Protein AF-A0A7J9IRK6-F1 (afdb_monomer)

Nearest PDB structures (foldseek):
  3by4-assembly1_A  TM=7.215E-01  e=1.024E-01  Saccharomyces cerevisiae
  4bop-assembly1_B  TM=7.765E-01  e=2.130E-01  Homo sapiens
  5jze-assembly2_C  TM=7.309E-01  e=2.558E-01  Erve virus
  4bou-assembly1_A-2  TM=7.274E-01  e=3.470E-01  Homo sapiens
  8eea-assembly1_E  TM=3.110E-01  e=4.788E+00  Escherichia coli

Radius of gyration: 16.66 Å; Cα contacts (8 Å, |Δi|>4): 114; chains: 1; bounding box: 40×38×35 Å

Sequence (120 aa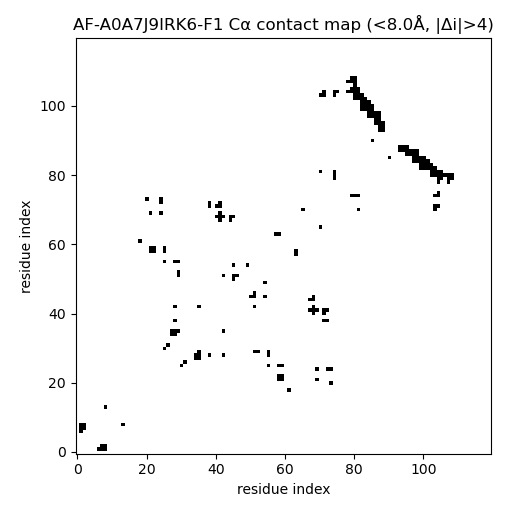):
MAFNKGIALRPQEERDGADELRMAVKEILCDSAKDRQQYEEALIAITVEESLKRYCQRIQRPDFWGGESELLVLSRLCGQPIVVYIPEHEHRKGGWGFIPIAEYGSEFRKGFGKGKPKKV

Structure (mmCIF, N/CA/C/O backbone):
data_AF-A0A7J9IRK6-F1
#
_entry.id   AF-A0A7J9IRK6-F1
#
loop_
_atom_site.group_PDB
_atom_site.id
_atom_site.type_symbol
_atom_site.label_atom_id
_atom_site.label_alt_id
_atom_site.label_comp_id
_atom_site.label_asym_id
_atom_site.label_entity_id
_atom_site.label_seq_id
_atom_site.pdbx_PDB_ins_code
_atom_site.Cartn_x
_atom_site.Cartn_y
_atom_site.Cartn_z
_atom_site.occupancy
_atom_site.B_iso_or_equiv
_atom_site.auth_seq_id
_atom_site.auth_comp_id
_atom_site.auth_asym_id
_atom_site.auth_atom_id
_atom_site.pdbx_PDB_model_num
ATOM 1 N N . MET A 1 1 ? 1.125 -11.430 -8.247 1.00 59.88 1 MET A N 1
ATOM 2 C CA . MET A 1 1 ? 1.291 -12.554 -7.284 1.00 59.88 1 MET A CA 1
ATOM 3 C C . MET A 1 1 ? 0.558 -13.833 -7.696 1.00 59.88 1 MET A C 1
ATOM 5 O O . MET A 1 1 ? 1.106 -14.904 -7.465 1.00 59.88 1 MET A O 1
ATOM 9 N N . ALA A 1 2 ? -0.621 -13.758 -8.328 1.00 73.81 2 ALA A N 1
ATOM 10 C CA . ALA A 1 2 ? -1.347 -14.932 -8.833 1.00 73.81 2 ALA A CA 1
ATOM 11 C C . ALA A 1 2 ? -0.563 -15.718 -9.906 1.00 73.81 2 ALA A C 1
ATOM 13 O O . ALA A 1 2 ? -0.416 -16.934 -9.792 1.00 73.81 2 ALA A O 1
ATOM 14 N N . PHE A 1 3 ? 0.052 -15.015 -10.863 1.00 75.38 3 PHE A N 1
ATOM 15 C CA . PHE A 1 3 ? 0.831 -15.634 -11.942 1.00 75.38 3 PHE A CA 1
ATOM 16 C C . PHE A 1 3 ? 1.996 -16.504 -11.436 1.00 75.38 3 PHE A C 1
ATOM 18 O O . PHE A 1 3 ? 2.186 -17.623 -11.901 1.00 75.38 3 PHE A O 1
ATOM 25 N N . ASN A 1 4 ? 2.716 -16.053 -10.400 1.00 73.12 4 ASN A N 1
ATOM 26 C CA . ASN A 1 4 ? 3.804 -16.826 -9.776 1.00 73.12 4 ASN A CA 1
ATOM 27 C C . ASN A 1 4 ? 3.311 -18.117 -9.098 1.00 73.12 4 ASN A C 1
ATOM 29 O O . ASN A 1 4 ? 4.112 -19.000 -8.802 1.00 73.12 4 ASN A O 1
ATOM 33 N N . LYS A 1 5 ? 2.003 -18.221 -8.838 1.00 81.31 5 LYS A N 1
ATOM 34 C CA . LYS A 1 5 ? 1.329 -19.414 -8.315 1.00 81.31 5 LYS A CA 1
ATOM 35 C C . LYS A 1 5 ? 0.609 -20.209 -9.416 1.00 81.31 5 LYS A C 1
ATOM 37 O O . LYS A 1 5 ? -0.167 -21.101 -9.099 1.00 81.31 5 LYS A O 1
ATOM 42 N N . GLY A 1 6 ? 0.839 -19.884 -10.692 1.00 87.38 6 GLY A N 1
ATOM 43 C CA . GLY A 1 6 ? 0.189 -20.526 -11.838 1.00 87.38 6 GLY A CA 1
ATOM 44 C C . GLY A 1 6 ? -1.279 -20.137 -12.032 1.00 87.38 6 GLY A C 1
ATOM 45 O O . GLY A 1 6 ? -1.982 -20.786 -12.800 1.00 87.38 6 GLY A O 1
ATOM 46 N N . ILE A 1 7 ? -1.754 -19.094 -11.345 1.00 90.88 7 ILE A N 1
ATOM 47 C CA . ILE A 1 7 ? -3.131 -18.606 -11.449 1.00 90.88 7 ILE A CA 1
ATOM 48 C C . ILE A 1 7 ? -3.148 -17.429 -12.426 1.00 90.88 7 ILE A C 1
ATOM 50 O O . ILE A 1 7 ? -2.524 -16.396 -12.176 1.00 90.88 7 ILE A O 1
ATOM 54 N N . ALA A 1 8 ? -3.870 -17.586 -13.534 1.00 89.69 8 ALA A N 1
ATOM 55 C CA . ALA A 1 8 ? -4.128 -16.510 -14.481 1.00 89.69 8 ALA A CA 1
ATOM 56 C C . ALA A 1 8 ? -5.412 -15.774 -14.078 1.00 89.69 8 ALA A C 1
ATOM 58 O O . ALA A 1 8 ? -6.475 -16.387 -14.003 1.00 89.69 8 ALA A O 1
ATOM 59 N N . LEU A 1 9 ? -5.302 -14.474 -13.816 1.00 90.56 9 LEU A N 1
ATOM 60 C CA . LEU A 1 9 ? -6.435 -13.597 -13.532 1.00 90.56 9 LEU A CA 1
ATOM 61 C C . LEU A 1 9 ? -6.756 -12.758 -14.768 1.00 90.56 9 LEU A C 1
ATOM 63 O O . LEU A 1 9 ? -5.867 -12.415 -15.551 1.00 90.56 9 LEU A O 1
ATOM 67 N N . ARG A 1 10 ? -8.029 -12.412 -14.953 1.00 94.00 10 ARG A N 1
ATOM 68 C CA . ARG A 1 10 ? -8.428 -11.415 -15.948 1.00 94.00 10 ARG A CA 1
ATOM 69 C C . ARG A 1 10 ? -7.988 -10.025 -15.480 1.00 94.00 10 ARG A C 1
ATOM 71 O O . ARG A 1 10 ? -7.963 -9.773 -14.277 1.00 94.00 10 ARG A O 1
ATOM 78 N N . PRO A 1 11 ? -7.761 -9.071 -16.401 1.00 92.69 11 PRO A N 1
ATOM 79 C CA . PRO A 1 11 ? -7.378 -7.706 -16.030 1.00 92.69 11 PRO A CA 1
ATOM 80 C C . PRO A 1 11 ? -8.352 -7.015 -15.064 1.00 92.69 11 PRO A C 1
ATOM 82 O O . PRO A 1 11 ? -7.950 -6.144 -14.305 1.00 92.69 11 PRO A O 1
ATOM 85 N N . GLN A 1 12 ? -9.637 -7.381 -15.100 1.00 94.06 12 GLN A N 1
ATOM 86 C CA . GLN A 1 12 ? -10.637 -6.889 -14.147 1.00 94.06 12 GLN A CA 1
ATOM 87 C C . GLN A 1 12 ? -10.395 -7.447 -12.741 1.00 94.06 12 GLN A C 1
ATOM 89 O O . GLN A 1 12 ? -10.316 -6.678 -11.798 1.00 94.06 12 GLN A O 1
ATOM 94 N N . GLU A 1 13 ? -10.163 -8.754 -12.617 1.00 94.38 13 GLU A N 1
ATOM 95 C CA . GLU A 1 13 ? -9.904 -9.417 -11.332 1.00 94.38 13 GLU A CA 1
ATOM 96 C C . GLU A 1 13 ? -8.604 -8.915 -10.686 1.00 94.38 13 GLU A C 1
ATOM 98 O O . GLU A 1 13 ? -8.531 -8.767 -9.469 1.00 94.38 13 GLU A O 1
ATOM 103 N N . GLU A 1 14 ? -7.581 -8.604 -11.490 1.00 92.50 14 GLU A N 1
ATOM 104 C CA . GLU A 1 14 ? -6.357 -7.970 -10.984 1.00 92.50 14 GLU A CA 1
ATOM 105 C C . GLU A 1 14 ? -6.609 -6.560 -10.444 1.00 92.50 14 GLU A C 1
ATOM 107 O O . GLU A 1 14 ? -6.046 -6.193 -9.413 1.00 92.50 14 GLU A O 1
ATOM 112 N N . ARG A 1 15 ? -7.458 -5.774 -11.120 1.00 92.94 15 ARG A N 1
ATOM 113 C CA . ARG A 1 15 ?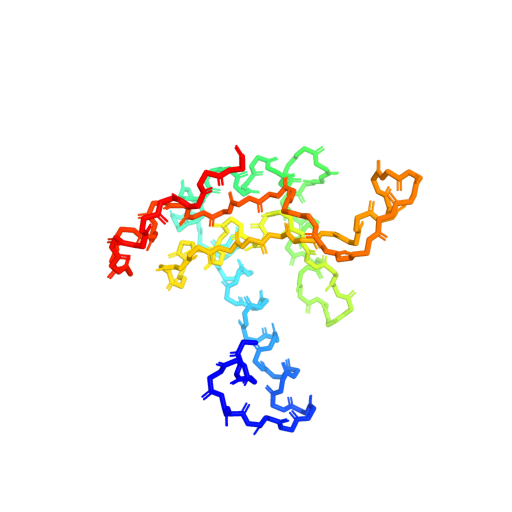 -7.837 -4.428 -10.667 1.00 92.94 15 ARG A CA 1
ATOM 114 C C . ARG A 1 15 ? -8.667 -4.483 -9.395 1.00 92.94 15 ARG A C 1
ATOM 116 O O . ARG A 1 15 ? -8.351 -3.759 -8.461 1.00 92.94 15 ARG A O 1
ATOM 123 N N . ASP A 1 16 ? -9.659 -5.363 -9.344 1.00 94.88 16 ASP A N 1
ATOM 124 C CA . ASP A 1 16 ? -10.530 -5.523 -8.180 1.00 94.88 16 ASP A CA 1
ATOM 125 C C . ASP A 1 16 ? -9.717 -5.968 -6.956 1.00 94.88 16 ASP A C 1
ATOM 127 O O . ASP A 1 16 ? -9.853 -5.394 -5.879 1.00 94.88 16 ASP A O 1
ATOM 131 N N . GLY A 1 17 ? -8.788 -6.915 -7.136 1.00 93.81 17 GLY A N 1
ATOM 132 C CA . GLY A 1 17 ? -7.873 -7.328 -6.071 1.00 93.81 17 GLY A CA 1
ATOM 133 C C . GLY A 1 17 ? -6.904 -6.220 -5.639 1.00 93.81 17 GLY A C 1
ATOM 134 O O . GLY A 1 17 ? -6.612 -6.084 -4.453 1.00 93.81 17 GLY A O 1
ATOM 135 N N . ALA A 1 18 ? -6.409 -5.397 -6.569 1.00 93.75 18 ALA A N 1
ATOM 136 C CA . ALA A 1 18 ? -5.577 -4.244 -6.223 1.00 93.75 18 ALA A CA 1
ATOM 137 C C . ALA A 1 18 ? -6.366 -3.180 -5.439 1.00 93.75 18 ALA A C 1
ATOM 139 O O . ALA A 1 18 ? -5.850 -2.619 -4.468 1.00 93.75 18 ALA A O 1
ATOM 140 N N . ASP A 1 19 ? -7.621 -2.934 -5.819 1.00 96.38 19 ASP A N 1
ATOM 141 C CA . ASP A 1 19 ? -8.516 -2.023 -5.110 1.00 96.38 19 ASP A CA 1
ATOM 142 C C . ASP A 1 19 ? -8.886 -2.547 -3.719 1.00 96.38 19 ASP A C 1
ATOM 144 O O . ASP A 1 19 ? -8.915 -1.762 -2.773 1.00 96.38 19 ASP A O 1
ATOM 148 N N . GLU A 1 20 ? -9.080 -3.856 -3.549 1.00 96.50 20 GLU A N 1
ATOM 149 C CA . GLU A 1 20 ? -9.300 -4.473 -2.236 1.00 96.50 20 GLU A CA 1
ATOM 150 C C . GLU A 1 20 ? -8.113 -4.221 -1.292 1.00 96.50 20 GLU A C 1
ATOM 152 O O . GLU A 1 20 ? -8.303 -3.754 -0.167 1.00 96.50 20 GLU A O 1
ATOM 157 N N . LEU A 1 21 ? -6.878 -4.424 -1.769 1.00 96.69 21 LEU A N 1
ATOM 158 C CA . LEU A 1 21 ? -5.670 -4.125 -0.989 1.00 96.69 21 LEU A CA 1
ATOM 159 C C . LEU A 1 21 ? -5.585 -2.637 -0.620 1.00 96.69 21 LEU A C 1
ATOM 161 O O . LEU A 1 21 ? -5.285 -2.297 0.526 1.00 96.69 21 LEU A O 1
ATOM 165 N N . ARG A 1 22 ? -5.879 -1.740 -1.568 1.00 97.62 22 ARG A N 1
ATOM 166 C CA . ARG A 1 22 ? -5.880 -0.285 -1.348 1.00 97.62 22 ARG A CA 1
ATOM 167 C C . ARG A 1 22 ? -6.913 0.128 -0.298 1.00 97.62 22 ARG A C 1
ATOM 169 O O . ARG A 1 22 ? -6.608 0.923 0.594 1.00 97.62 22 ARG A O 1
ATOM 176 N N . MET A 1 23 ? -8.123 -0.423 -0.378 1.00 97.69 23 MET A N 1
ATOM 177 C CA . MET A 1 23 ? -9.199 -0.131 0.568 1.00 97.69 23 MET A CA 1
ATOM 178 C C . MET A 1 23 ? -8.920 -0.710 1.959 1.00 97.69 23 MET A C 1
ATOM 180 O O . MET A 1 23 ? -9.207 -0.031 2.943 1.00 97.69 23 MET A O 1
ATOM 184 N N . ALA A 1 24 ? -8.278 -1.878 2.058 1.00 97.25 24 ALA A N 1
ATOM 185 C CA . ALA A 1 24 ? -7.847 -2.445 3.337 1.00 97.25 24 ALA A CA 1
ATOM 186 C C . ALA A 1 24 ? -6.808 -1.556 4.045 1.00 97.25 24 ALA A C 1
ATOM 188 O O . ALA A 1 24 ? -6.923 -1.290 5.242 1.00 97.25 24 ALA A O 1
ATOM 189 N N . VAL A 1 25 ? -5.825 -1.022 3.308 1.00 97.81 25 VAL A N 1
ATOM 190 C CA . VAL A 1 25 ? -4.861 -0.058 3.870 1.00 97.81 25 VAL A CA 1
ATOM 191 C C . VAL A 1 25 ? -5.570 1.209 4.352 1.00 97.81 25 VAL A C 1
ATOM 193 O O . VAL A 1 25 ? -5.301 1.689 5.457 1.00 97.81 25 VAL A O 1
ATOM 196 N N . LYS A 1 26 ? -6.513 1.734 3.558 1.00 97.69 26 LYS A N 1
ATOM 197 C CA . LYS A 1 26 ? -7.329 2.891 3.947 1.00 97.69 26 LYS A CA 1
ATOM 198 C C . LYS A 1 26 ? -8.092 2.622 5.242 1.00 97.69 26 LYS A C 1
ATOM 200 O O . LYS A 1 26 ? -8.093 3.484 6.115 1.00 97.69 26 LYS A O 1
ATOM 205 N N . GLU A 1 27 ? -8.742 1.470 5.376 1.00 97.06 27 GLU A N 1
ATOM 206 C CA . GLU A 1 27 ? -9.527 1.127 6.567 1.00 97.06 27 GLU A CA 1
ATOM 207 C C . GLU A 1 27 ? -8.651 1.145 7.828 1.00 97.06 27 GLU A C 1
ATOM 209 O O . GLU A 1 27 ? -8.960 1.839 8.802 1.00 97.06 27 GLU A O 1
ATOM 214 N N . ILE A 1 28 ? -7.489 0.493 7.755 1.00 96.69 28 ILE A N 1
ATOM 215 C CA . ILE A 1 28 ? -6.524 0.410 8.857 1.00 96.69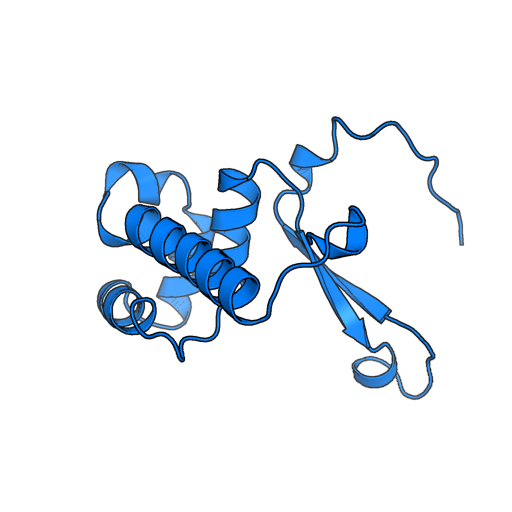 28 ILE A CA 1
ATOM 216 C C . ILE A 1 28 ? -6.000 1.793 9.257 1.00 96.69 28 ILE A C 1
ATOM 218 O O . ILE A 1 28 ? -5.981 2.129 10.441 1.00 96.69 28 ILE A O 1
ATOM 222 N N . LEU A 1 29 ? -5.556 2.603 8.291 1.00 96.75 29 LEU A N 1
ATOM 223 C CA . LEU A 1 29 ? -4.861 3.861 8.582 1.00 96.75 29 LEU A CA 1
ATOM 224 C C . LEU A 1 29 ? -5.806 5.041 8.843 1.00 96.75 29 LEU A C 1
ATOM 226 O O . LEU A 1 29 ? -5.477 5.957 9.609 1.00 96.75 29 LEU A O 1
ATOM 230 N N . CYS A 1 30 ? -6.979 5.048 8.215 1.00 96.94 30 CYS A N 1
ATOM 231 C CA . CYS A 1 30 ? -7.874 6.201 8.228 1.00 96.94 30 CYS A CA 1
ATOM 232 C C .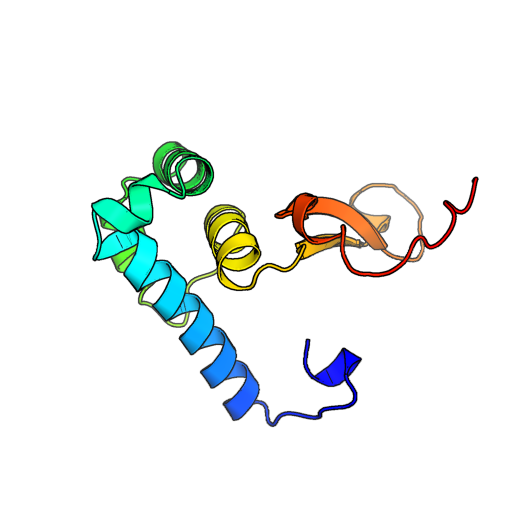 CYS A 1 30 ? -9.026 6.049 9.215 1.00 96.94 30 CYS A C 1
ATOM 234 O O . CYS A 1 30 ? -9.318 7.011 9.934 1.00 96.94 30 CYS A O 1
ATOM 236 N N . ASP A 1 31 ? -9.644 4.869 9.283 1.00 94.75 31 ASP A N 1
ATOM 237 C CA . ASP A 1 31 ? -10.914 4.693 9.992 1.00 94.75 31 ASP A CA 1
ATOM 238 C C . ASP A 1 31 ? -10.714 4.273 11.453 1.00 94.75 31 ASP A C 1
ATOM 240 O O . ASP A 1 31 ? -11.465 4.707 12.329 1.00 94.75 31 ASP A O 1
ATOM 244 N N . SER A 1 32 ? -9.663 3.501 11.747 1.00 91.50 32 SER A N 1
ATOM 245 C CA . SER A 1 32 ? -9.403 2.984 13.093 1.00 91.50 32 SER A CA 1
ATOM 246 C C . SER A 1 32 ? -8.173 3.607 13.743 1.00 91.50 32 SER A C 1
ATOM 248 O O . SER A 1 32 ? -7.026 3.340 13.391 1.00 91.50 32 SER A O 1
ATOM 250 N N . ALA A 1 33 ? -8.408 4.416 14.781 1.00 89.06 33 ALA A N 1
ATOM 251 C CA . ALA A 1 33 ? -7.332 4.991 15.585 1.00 89.06 33 ALA A CA 1
ATOM 252 C C . ALA A 1 33 ? -6.475 3.937 16.299 1.00 89.06 33 ALA A C 1
ATOM 254 O O . ALA A 1 33 ? -5.283 4.163 16.496 1.00 89.06 33 ALA A O 1
ATOM 255 N N . LYS A 1 34 ? -7.084 2.814 16.688 1.00 91.38 34 LYS A N 1
ATOM 256 C CA . LYS A 1 34 ? -6.400 1.731 17.397 1.00 91.38 34 LYS A CA 1
ATOM 257 C C . LYS A 1 34 ? -5.574 0.879 16.446 1.00 91.38 34 LYS A C 1
ATOM 259 O O . LYS A 1 34 ? -4.444 0.542 16.782 1.00 91.38 34 LYS A O 1
ATOM 264 N N . ASP A 1 35 ? -6.109 0.574 15.266 1.00 90.69 35 ASP A N 1
ATOM 265 C CA . ASP A 1 35 ? -5.397 -0.276 14.312 1.00 90.69 35 ASP A CA 1
ATOM 266 C C . ASP A 1 35 ? -4.212 0.479 13.728 1.00 90.69 35 ASP A C 1
ATOM 268 O O . ASP A 1 35 ? -3.106 -0.050 13.753 1.00 90.69 35 ASP A O 1
ATOM 272 N N . ARG A 1 36 ? -4.374 1.760 13.354 1.00 93.06 36 ARG A N 1
ATOM 273 C CA . ARG A 1 36 ? -3.251 2.555 12.831 1.00 93.06 36 ARG A CA 1
ATOM 274 C C . ARG A 1 36 ? -2.067 2.677 13.790 1.00 93.06 36 ARG A C 1
ATOM 276 O O . ARG A 1 36 ? -0.937 2.756 13.327 1.00 93.06 36 ARG A O 1
ATOM 283 N N . GLN A 1 37 ? -2.294 2.669 15.109 1.00 92.00 37 GLN A N 1
ATOM 284 C CA . GLN A 1 37 ? -1.206 2.726 16.100 1.00 92.00 37 GLN A CA 1
ATOM 285 C C . GLN A 1 37 ? -0.274 1.510 16.020 1.00 92.00 37 GLN A C 1
ATOM 287 O O . GLN A 1 37 ? 0.882 1.605 16.416 1.00 92.00 37 GLN A O 1
ATOM 292 N N . GLN A 1 38 ? -0.741 0.390 15.466 1.00 93.44 38 GLN A N 1
ATOM 293 C CA . GLN A 1 38 ? 0.082 -0.799 15.241 1.00 93.44 38 GLN A CA 1
ATOM 294 C C . GLN A 1 38 ? 1.007 -0.656 14.019 1.00 93.44 38 GLN A C 1
ATOM 296 O O . GLN A 1 38 ? 1.883 -1.496 13.817 1.00 93.44 38 GLN A O 1
ATOM 301 N N . TYR A 1 39 ? 0.842 0.402 13.217 1.00 95.94 39 TYR A N 1
ATOM 302 C CA . TYR A 1 39 ? 1.571 0.664 11.972 1.00 95.94 39 TYR A CA 1
ATOM 303 C C . TYR A 1 39 ? 2.312 2.007 12.037 1.00 95.94 39 TYR A C 1
ATOM 305 O O . TYR A 1 39 ? 2.229 2.828 11.126 1.00 95.94 39 TYR A O 1
ATOM 313 N N . GLU A 1 40 ? 3.040 2.236 13.133 1.00 94.94 40 GLU A N 1
ATOM 314 C CA . GLU A 1 40 ? 3.763 3.489 13.390 1.00 94.94 40 GLU A CA 1
ATOM 315 C C . GLU A 1 40 ? 4.715 3.876 12.248 1.00 94.94 40 GLU A C 1
ATOM 317 O O . GLU A 1 40 ? 4.696 5.020 11.804 1.00 94.94 40 GLU A O 1
ATOM 322 N N . GLU A 1 41 ? 5.476 2.922 11.705 1.00 95.38 41 GLU A N 1
ATOM 323 C CA . GLU A 1 41 ? 6.392 3.171 10.581 1.00 95.38 41 GLU A CA 1
ATOM 324 C C . GLU A 1 41 ? 5.656 3.718 9.347 1.00 95.38 41 GLU A C 1
ATOM 326 O O . GLU A 1 41 ? 6.112 4.677 8.726 1.00 95.38 41 GLU A O 1
ATOM 331 N N . ALA A 1 42 ? 4.476 3.172 9.030 1.00 97.00 42 ALA A N 1
ATOM 332 C CA . ALA A 1 42 ? 3.662 3.651 7.914 1.00 97.00 42 ALA A CA 1
ATOM 333 C C . ALA A 1 42 ? 3.102 5.056 8.185 1.00 97.00 42 ALA A C 1
ATOM 335 O O . ALA A 1 42 ? 3.063 5.895 7.287 1.00 97.00 42 ALA A O 1
ATOM 336 N N . LEU A 1 43 ? 2.702 5.339 9.430 1.00 96.81 43 LEU A N 1
ATOM 337 C CA . LEU A 1 43 ? 2.240 6.670 9.829 1.00 96.81 43 LEU A CA 1
ATOM 338 C C . LEU A 1 43 ? 3.354 7.715 9.734 1.00 96.81 43 LEU A C 1
ATOM 340 O O . LEU A 1 43 ? 3.100 8.831 9.276 1.00 96.81 43 LEU A O 1
ATOM 344 N N . ILE A 1 44 ? 4.576 7.370 10.138 1.00 96.62 44 ILE A N 1
ATOM 345 C CA . ILE A 1 44 ? 5.741 8.249 10.000 1.00 96.62 44 ILE A CA 1
ATOM 346 C C . ILE A 1 44 ? 6.006 8.519 8.517 1.00 96.62 44 ILE A C 1
ATOM 348 O O . ILE A 1 44 ? 6.071 9.685 8.134 1.00 96.62 44 ILE A O 1
ATOM 352 N N . ALA A 1 45 ? 6.065 7.477 7.679 1.00 96.44 45 ALA A N 1
ATOM 353 C CA . ALA A 1 45 ? 6.287 7.623 6.239 1.00 96.44 45 ALA A CA 1
ATOM 354 C C . ALA A 1 45 ? 5.267 8.578 5.590 1.00 96.44 45 ALA A C 1
ATOM 356 O O . ALA A 1 45 ? 5.648 9.506 4.881 1.00 96.44 45 ALA A O 1
ATOM 357 N N . ILE A 1 46 ? 3.978 8.433 5.920 1.00 97.19 46 ILE A N 1
ATOM 358 C CA . ILE A 1 46 ? 2.925 9.337 5.430 1.00 97.19 46 ILE A CA 1
ATOM 359 C C . ILE A 1 46 ? 3.155 10.766 5.919 1.00 97.19 46 ILE A C 1
ATOM 361 O O . ILE A 1 46 ? 3.122 11.704 5.128 1.00 97.19 46 ILE A O 1
ATOM 365 N N . THR A 1 47 ? 3.360 10.942 7.228 1.00 96.38 47 THR A N 1
ATOM 366 C CA . THR A 1 47 ? 3.374 12.271 7.862 1.00 96.38 47 THR A CA 1
ATOM 367 C C . THR A 1 47 ? 4.604 13.111 7.542 1.00 96.38 47 THR A C 1
ATOM 369 O O . THR A 1 47 ? 4.540 14.335 7.673 1.00 96.38 47 THR A O 1
ATOM 372 N N . VAL A 1 48 ? 5.687 12.486 7.078 1.00 96.25 48 VAL A N 1
ATOM 373 C CA . VAL A 1 48 ? 6.853 13.183 6.522 1.00 96.25 48 VAL A CA 1
ATOM 374 C C . VAL A 1 48 ? 6.510 13.880 5.200 1.00 96.25 48 VAL A C 1
ATOM 376 O O . VAL A 1 48 ? 6.981 14.992 4.962 1.00 96.25 48 VAL A O 1
ATOM 379 N N . GLU A 1 49 ? 5.677 13.268 4.355 1.00 92.25 49 GLU A N 1
ATOM 380 C CA . GLU A 1 49 ? 5.331 13.803 3.031 1.00 92.25 49 GLU A CA 1
ATOM 381 C C . GLU A 1 49 ? 4.057 14.660 3.037 1.00 92.25 49 GLU A C 1
ATOM 383 O O . GLU A 1 49 ? 3.980 15.692 2.363 1.00 92.25 49 GLU A O 1
ATOM 388 N N . GLU A 1 50 ? 3.032 14.253 3.789 1.00 95.56 50 GLU A N 1
ATOM 389 C CA . GLU A 1 50 ? 1.750 14.950 3.852 1.00 95.56 50 GLU A CA 1
ATOM 390 C C . GLU A 1 50 ? 0.960 14.679 5.142 1.00 95.56 50 GLU A C 1
ATOM 392 O O . GLU A 1 50 ? 1.194 13.737 5.884 1.00 95.56 50 GLU A O 1
ATOM 397 N N . SER A 1 51 ? -0.061 15.493 5.430 1.00 97.38 51 SER A N 1
ATOM 398 C CA . SER A 1 51 ? -0.947 15.207 6.568 1.00 97.38 51 SER A CA 1
ATOM 399 C C . SER A 1 51 ? -1.743 13.911 6.351 1.00 97.38 51 SER A C 1
ATOM 401 O O . SER A 1 51 ? -2.297 13.716 5.265 1.00 97.38 51 SER A O 1
ATOM 403 N N . LEU A 1 52 ? -1.958 13.120 7.412 1.00 96.75 52 LEU A N 1
ATOM 404 C CA . LEU A 1 52 ? -2.782 11.899 7.362 1.00 96.75 52 LEU A CA 1
ATOM 405 C C . LEU A 1 52 ? -4.182 12.145 6.766 1.00 96.75 52 LEU A C 1
ATOM 407 O O . LEU A 1 52 ? -4.698 11.326 6.013 1.00 96.75 52 LEU A O 1
ATOM 411 N N . LYS A 1 53 ? -4.789 13.309 7.038 1.00 97.38 53 LYS A N 1
ATOM 412 C CA . LYS A 1 53 ? -6.090 13.691 6.465 1.00 97.38 53 LYS A CA 1
ATOM 413 C C . LYS A 1 53 ? -6.060 13.742 4.933 1.00 97.38 53 LYS A C 1
ATOM 415 O O . LYS A 1 53 ? -6.993 13.268 4.291 1.00 97.38 53 LYS A O 1
ATOM 420 N N . ARG A 1 54 ? -5.012 14.337 4.357 1.00 97.81 54 ARG A N 1
ATOM 421 C CA . ARG A 1 54 ? -4.848 14.477 2.904 1.00 97.81 54 ARG A CA 1
ATOM 422 C C . ARG A 1 54 ? -4.554 13.122 2.260 1.00 97.81 54 ARG A C 1
ATOM 424 O O . ARG A 1 54 ? -5.211 12.777 1.279 1.00 97.81 54 ARG A O 1
ATOM 431 N N . TYR A 1 55 ? -3.696 12.322 2.886 1.00 98.06 55 TYR A N 1
ATOM 432 C CA . TYR A 1 55 ? -3.450 10.940 2.486 1.00 98.06 55 TYR A CA 1
ATOM 433 C C . TYR A 1 55 ? -4.757 10.134 2.412 1.00 98.06 55 TYR A C 1
ATOM 435 O O . TYR A 1 55 ? -5.087 9.577 1.366 1.00 98.06 55 TYR A O 1
ATOM 443 N N . CYS A 1 56 ? -5.580 10.180 3.466 1.00 97.75 56 CYS A N 1
ATOM 444 C CA . CYS A 1 56 ? -6.855 9.463 3.527 1.00 97.75 56 CYS A CA 1
ATOM 445 C C . CYS A 1 56 ? -7.863 9.889 2.450 1.00 97.75 56 CYS A C 1
ATOM 447 O O . CYS A 1 56 ? -8.713 9.097 2.051 1.00 97.75 56 CYS 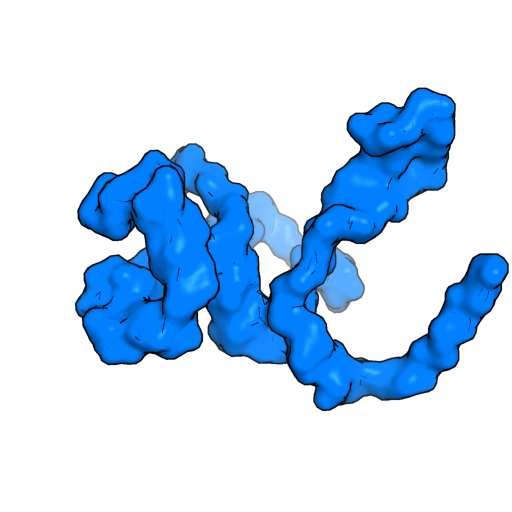A O 1
ATOM 449 N N . GLN A 1 57 ? -7.787 11.125 1.950 1.00 97.12 57 GLN A N 1
ATOM 450 C CA . GLN A 1 57 ? -8.591 11.569 0.807 1.00 97.12 57 GLN A CA 1
ATOM 451 C C . GLN A 1 57 ? -8.055 11.016 -0.518 1.00 97.12 57 GLN A C 1
ATOM 453 O O . GLN A 1 57 ? -8.837 10.677 -1.404 1.00 97.12 57 GLN A O 1
ATOM 458 N N . ARG A 1 58 ? -6.730 10.926 -0.664 1.00 97.75 58 ARG A N 1
ATOM 459 C CA . ARG A 1 58 ? -6.071 10.481 -1.897 1.00 97.75 58 ARG A CA 1
ATOM 460 C C . ARG A 1 58 ? -6.135 8.974 -2.092 1.00 97.75 58 ARG A C 1
ATOM 462 O O . ARG A 1 58 ? -6.450 8.557 -3.201 1.00 97.75 58 ARG A O 1
ATOM 469 N N . ILE A 1 59 ? -5.898 8.182 -1.043 1.00 97.69 59 ILE A N 1
ATOM 470 C CA . ILE A 1 59 ? -5.868 6.712 -1.129 1.00 97.69 59 ILE A CA 1
ATOM 471 C C . ILE A 1 59 ? -7.191 6.117 -1.617 1.00 97.69 59 ILE A C 1
ATOM 473 O O . ILE A 1 59 ? -7.210 5.027 -2.169 1.00 97.69 59 ILE A O 1
ATOM 477 N N . GLN A 1 60 ? -8.304 6.838 -1.470 1.00 96.50 60 GLN A N 1
ATOM 478 C CA . GLN A 1 60 ? -9.614 6.419 -1.974 1.00 96.50 60 GLN A CA 1
ATOM 479 C C . GLN A 1 60 ? -9.733 6.496 -3.499 1.00 96.50 60 GLN A C 1
ATOM 481 O O . GLN A 1 60 ? -10.629 5.868 -4.066 1.00 96.50 60 GLN A O 1
ATOM 486 N N . ARG A 1 61 ? -8.853 7.236 -4.174 1.00 96.75 61 ARG A N 1
ATOM 487 C CA . ARG A 1 61 ? -8.928 7.399 -5.621 1.00 96.75 61 ARG A CA 1
ATOM 488 C C . ARG A 1 61 ? -8.308 6.194 -6.343 1.00 96.75 61 ARG A C 1
ATOM 490 O O . ARG A 1 61 ? -7.243 5.738 -5.937 1.00 96.75 61 ARG A O 1
ATOM 497 N N . PRO A 1 62 ? -8.917 5.710 -7.437 1.00 93.50 62 PRO A N 1
ATOM 498 C CA . PRO A 1 62 ? -8.390 4.571 -8.193 1.00 93.50 62 PRO A CA 1
ATOM 499 C C . PRO A 1 62 ? -7.087 4.891 -8.947 1.00 93.50 62 PRO A C 1
ATOM 501 O O . PRO A 1 62 ? -6.368 3.984 -9.343 1.00 93.50 62 PRO A O 1
ATOM 504 N N . ASP A 1 63 ? -6.765 6.174 -9.146 1.00 93.44 63 ASP A N 1
ATOM 505 C CA . ASP A 1 63 ? -5.509 6.649 -9.743 1.00 93.44 63 ASP A CA 1
ATOM 506 C C . ASP A 1 63 ? -4.397 6.891 -8.704 1.00 93.44 63 ASP A C 1
ATOM 508 O O . ASP A 1 63 ? -3.360 7.479 -9.020 1.00 93.44 63 ASP A O 1
ATOM 512 N N . PHE A 1 64 ? -4.605 6.468 -7.454 1.00 96.31 64 PHE A N 1
ATOM 513 C CA . PHE A 1 64 ? -3.612 6.567 -6.394 1.00 96.31 64 PHE A CA 1
ATOM 514 C C . PHE A 1 64 ? -2.452 5.593 -6.626 1.00 96.31 64 PHE A C 1
ATOM 516 O O . PHE A 1 64 ? -2.646 4.386 -6.759 1.00 96.31 64 PHE A O 1
ATOM 523 N N . TRP A 1 65 ? -1.232 6.123 -6.615 1.00 95.25 65 TRP A N 1
ATOM 524 C CA . TRP A 1 65 ? -0.011 5.327 -6.633 1.00 95.25 65 TRP A CA 1
ATOM 525 C C . TRP A 1 65 ? 0.404 5.023 -5.196 1.00 95.25 65 TRP A C 1
ATOM 527 O O . TRP A 1 65 ? 0.606 5.952 -4.417 1.00 95.25 65 TRP A O 1
ATOM 537 N N . GLY A 1 66 ? 0.517 3.739 -4.860 1.00 95.38 66 GLY A N 1
ATOM 538 C CA . GLY A 1 66 ? 1.043 3.300 -3.568 1.00 95.38 66 GLY A CA 1
ATOM 539 C C . GLY A 1 66 ? 2.570 3.353 -3.514 1.00 95.38 66 GLY A C 1
ATOM 540 O O . GLY A 1 66 ? 3.244 3.275 -4.543 1.00 95.38 66 GLY A O 1
ATOM 541 N N . GLY A 1 67 ? 3.102 3.452 -2.303 1.00 95.62 67 GLY A N 1
ATOM 542 C CA . GLY A 1 67 ? 4.527 3.485 -2.008 1.00 95.62 67 GLY A CA 1
ATOM 543 C C . GLY A 1 67 ? 4.861 2.735 -0.723 1.00 95.62 67 GLY A C 1
ATOM 544 O O . GLY A 1 67 ? 4.250 1.719 -0.390 1.00 95.62 67 GLY A O 1
ATOM 545 N N . GLU A 1 68 ? 5.861 3.230 0.001 1.00 96.69 68 GLU A N 1
ATOM 546 C CA . GLU A 1 68 ? 6.401 2.573 1.193 1.00 96.69 68 GLU A CA 1
ATOM 547 C C . GLU A 1 68 ? 5.360 2.381 2.308 1.00 96.69 68 GLU A C 1
ATOM 549 O O . GLU A 1 68 ? 5.284 1.296 2.889 1.00 96.69 68 GLU A O 1
ATOM 554 N N . SER A 1 69 ? 4.515 3.383 2.574 1.00 97.12 69 SER A N 1
ATOM 555 C CA . SER A 1 69 ? 3.482 3.313 3.616 1.00 97.12 69 SER A CA 1
ATOM 556 C C . SER A 1 69 ? 2.515 2.150 3.406 1.00 97.12 69 SER A C 1
ATOM 558 O O . SER A 1 69 ? 2.205 1.422 4.350 1.00 97.12 69 SER A O 1
ATOM 560 N N . GLU A 1 70 ? 2.078 1.924 2.167 1.00 98.00 70 GLU A N 1
ATOM 561 C CA . GLU A 1 70 ? 1.163 0.831 1.835 1.00 98.00 70 GLU A CA 1
ATOM 562 C C . GLU A 1 70 ? 1.872 -0.518 1.967 1.00 98.00 70 GLU A C 1
ATOM 564 O O . GLU A 1 70 ? 1.291 -1.466 2.490 1.00 98.00 70 GLU A O 1
ATOM 569 N N . LEU A 1 71 ? 3.137 -0.616 1.546 1.00 97.75 71 LEU A N 1
ATOM 570 C CA . LEU A 1 71 ? 3.922 -1.850 1.652 1.00 97.75 71 LEU A CA 1
ATOM 571 C C . LEU A 1 71 ? 4.186 -2.253 3.111 1.00 97.75 71 LEU A C 1
ATOM 573 O O . LEU A 1 71 ? 4.105 -3.439 3.449 1.00 97.75 71 LEU A O 1
ATOM 577 N N . LEU A 1 72 ? 4.443 -1.281 3.990 1.00 96.94 72 LEU A N 1
ATOM 578 C CA . LEU A 1 72 ? 4.591 -1.501 5.432 1.00 96.94 72 LEU A CA 1
ATOM 579 C C . LEU A 1 72 ? 3.311 -2.078 6.050 1.00 96.94 72 LEU A C 1
ATOM 581 O O . LEU A 1 72 ? 3.377 -3.044 6.811 1.00 96.94 72 LEU A O 1
ATOM 585 N N . VAL A 1 73 ? 2.143 -1.539 5.686 1.00 97.56 73 VAL A N 1
ATOM 586 C CA . VAL A 1 73 ? 0.853 -2.067 6.156 1.00 97.56 73 VAL A CA 1
ATOM 587 C C . VAL A 1 73 ? 0.575 -3.448 5.567 1.00 97.56 73 VAL A C 1
ATOM 589 O O . VAL A 1 73 ? 0.280 -4.385 6.307 1.00 97.56 73 VAL A O 1
ATOM 592 N N . LEU A 1 74 ? 0.705 -3.603 4.248 1.00 97.44 74 LEU A N 1
ATOM 593 C CA . LEU A 1 74 ? 0.340 -4.830 3.540 1.00 97.44 74 LEU A CA 1
ATOM 594 C C . LEU A 1 74 ? 1.222 -6.023 3.906 1.00 97.44 74 LEU A C 1
ATOM 596 O O . LEU A 1 74 ? 0.703 -7.132 4.016 1.00 97.44 74 LEU A O 1
ATOM 600 N N . SER A 1 75 ? 2.524 -5.820 4.122 1.00 96.06 75 SER A N 1
ATOM 601 C CA . SER A 1 75 ? 3.427 -6.908 4.527 1.00 96.06 75 SER A CA 1
ATOM 602 C C . SER A 1 75 ? 2.993 -7.542 5.852 1.00 96.06 75 SER A C 1
ATOM 604 O O . SER A 1 75 ? 2.926 -8.767 5.967 1.00 96.06 75 SER A O 1
ATOM 606 N N . ARG A 1 76 ? 2.600 -6.709 6.822 1.00 94.94 76 ARG A N 1
ATOM 607 C CA . ARG A 1 76 ? 2.065 -7.144 8.118 1.00 94.94 76 ARG A CA 1
ATOM 608 C C . ARG A 1 76 ? 0.654 -7.712 8.003 1.00 94.94 76 ARG A C 1
ATOM 610 O O . ARG A 1 76 ? 0.408 -8.789 8.536 1.00 94.94 76 ARG A O 1
ATOM 617 N N . LEU A 1 77 ? -0.240 -7.044 7.270 1.00 94.56 77 LEU A N 1
ATOM 618 C CA . LEU A 1 77 ? -1.619 -7.499 7.066 1.00 94.56 77 LEU A CA 1
ATOM 619 C C . LEU A 1 77 ? -1.673 -8.884 6.402 1.00 94.56 77 LEU A C 1
ATOM 621 O O . LEU A 1 77 ? -2.456 -9.739 6.806 1.00 94.56 77 LEU A O 1
ATOM 625 N N . CYS A 1 78 ? -0.816 -9.124 5.408 1.00 93.06 78 CYS A N 1
ATOM 626 C CA . CYS A 1 78 ? -0.742 -10.399 4.696 1.00 93.06 78 CYS A CA 1
ATOM 627 C C . CYS A 1 78 ? 0.151 -11.433 5.399 1.00 93.06 78 CYS A C 1
ATOM 629 O O . CYS A 1 78 ? 0.191 -12.587 4.966 1.00 93.06 78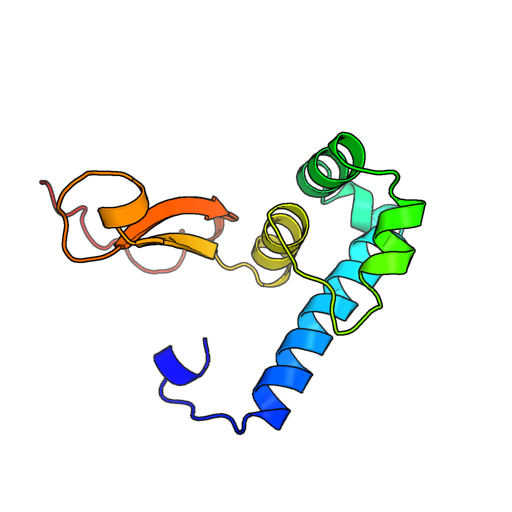 CYS A O 1
ATOM 631 N N . GLY A 1 79 ? 0.912 -11.027 6.423 1.00 93.06 79 GLY A N 1
ATOM 632 C CA . GLY A 1 79 ? 1.929 -11.861 7.065 1.00 93.06 79 GLY A CA 1
ATOM 633 C C . GLY A 1 79 ? 2.961 -12.395 6.070 1.00 93.06 79 GLY A C 1
ATOM 634 O O . GLY A 1 79 ? 3.338 -13.566 6.137 1.00 93.06 79 GLY A O 1
ATOM 635 N N . GLN A 1 80 ? 3.357 -11.577 5.090 1.00 92.31 80 GLN A N 1
ATOM 636 C CA . GLN A 1 80 ? 4.249 -11.970 4.000 1.00 92.31 80 GLN A CA 1
ATOM 637 C C . GLN A 1 80 ? 5.301 -10.893 3.731 1.00 92.31 80 GLN A C 1
ATOM 639 O O . GLN A 1 80 ? 4.974 -9.706 3.709 1.00 92.31 80 GLN A O 1
ATOM 644 N N . PRO A 1 81 ? 6.559 -11.289 3.470 1.00 94.94 81 PRO A N 1
ATOM 645 C CA . PRO A 1 81 ? 7.591 -10.339 3.097 1.00 94.94 81 PRO A CA 1
ATOM 646 C C . PRO A 1 81 ? 7.328 -9.784 1.692 1.00 94.94 81 PRO A C 1
ATOM 648 O O . PRO A 1 81 ? 6.987 -10.536 0.774 1.00 94.94 81 PRO A O 1
ATOM 651 N N . ILE A 1 82 ? 7.563 -8.488 1.501 1.00 95.00 82 ILE A N 1
ATOM 652 C CA . ILE A 1 82 ? 7.515 -7.828 0.194 1.00 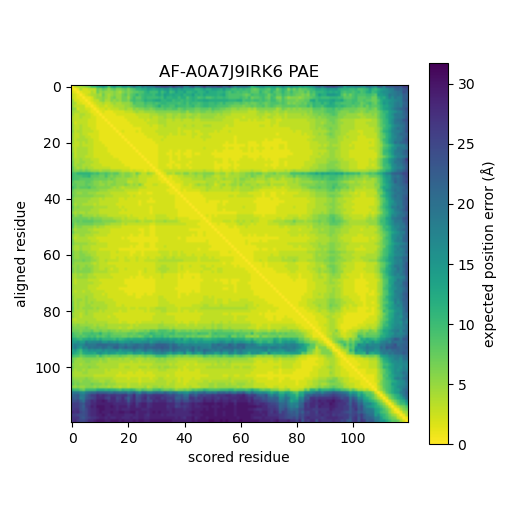95.00 82 ILE A CA 1
ATOM 653 C C . ILE A 1 82 ? 8.909 -7.303 -0.134 1.00 95.00 82 ILE A C 1
ATOM 655 O O . ILE A 1 82 ? 9.490 -6.555 0.645 1.00 95.00 82 ILE A O 1
ATOM 659 N N . VAL A 1 83 ? 9.449 -7.692 -1.290 1.00 95.25 83 VAL A N 1
ATOM 660 C CA . VAL A 1 83 ? 10.762 -7.238 -1.767 1.00 95.25 83 VAL A CA 1
ATOM 661 C C . VAL A 1 83 ? 10.564 -6.395 -3.017 1.00 95.25 83 VAL A C 1
ATOM 663 O O . VAL A 1 83 ? 9.967 -6.860 -3.990 1.00 95.25 83 VAL A O 1
ATOM 666 N N . VAL A 1 84 ? 11.079 -5.169 -2.992 1.00 95.50 84 VAL A N 1
ATOM 667 C CA . VAL A 1 84 ? 11.034 -4.248 -4.129 1.00 95.50 84 VAL A CA 1
ATOM 668 C C . VAL A 1 84 ? 12.323 -4.382 -4.921 1.00 95.50 84 VAL A C 1
ATOM 670 O O . VAL A 1 84 ? 13.422 -4.293 -4.369 1.00 95.50 84 VAL A O 1
ATOM 673 N N . TYR A 1 85 ? 12.171 -4.586 -6.223 1.00 93.75 85 TYR A N 1
ATOM 674 C CA . TYR A 1 85 ? 13.268 -4.716 -7.165 1.00 93.75 85 TYR A CA 1
ATOM 675 C C . TYR A 1 85 ? 13.218 -3.583 -8.185 1.00 93.75 85 TYR A C 1
ATOM 677 O O . TYR A 1 85 ? 12.139 -3.251 -8.671 1.00 93.75 85 TYR A O 1
ATOM 685 N N . ILE A 1 86 ? 14.381 -3.058 -8.558 1.00 93.06 86 ILE A N 1
ATOM 686 C CA . ILE A 1 86 ? 14.527 -2.156 -9.709 1.00 93.06 86 ILE A CA 1
ATOM 687 C C . ILE A 1 86 ? 15.442 -2.791 -10.756 1.00 93.06 86 ILE A C 1
ATOM 689 O O . ILE A 1 86 ? 16.291 -3.620 -10.402 1.00 93.06 86 ILE A O 1
ATOM 693 N N . PRO A 1 87 ? 15.297 -2.438 -12.040 1.00 93.00 87 PRO A N 1
ATOM 694 C CA . PRO A 1 87 ? 16.242 -2.859 -13.062 1.00 93.00 87 PRO A CA 1
ATOM 695 C C . PRO A 1 87 ? 17.672 -2.421 -12.720 1.00 93.00 87 PRO A C 1
ATOM 697 O O . PRO A 1 87 ? 17.917 -1.277 -12.346 1.00 93.00 87 PRO A O 1
ATOM 700 N N . GLU A 1 88 ? 18.648 -3.319 -12.877 1.00 91.19 88 GLU A N 1
ATOM 701 C CA . GLU A 1 88 ? 20.045 -3.042 -12.497 1.00 91.19 88 GLU A CA 1
ATOM 702 C C . GLU A 1 88 ? 20.624 -1.821 -13.233 1.00 91.19 88 GLU A C 1
ATOM 704 O O . GLU A 1 88 ? 21.403 -1.051 -12.667 1.00 91.19 88 GLU A O 1
ATOM 709 N N . HIS A 1 89 ? 20.193 -1.605 -14.478 1.00 89.06 89 HIS A N 1
ATOM 710 C CA . HIS A 1 89 ? 20.644 -0.490 -15.304 1.00 89.06 89 HIS A CA 1
ATOM 711 C C . HIS A 1 89 ? 20.171 0.889 -14.811 1.00 89.06 89 HIS A C 1
ATOM 713 O O . HIS A 1 89 ? 20.762 1.897 -15.195 1.00 89.06 89 HIS A O 1
ATOM 719 N N . GLU A 1 90 ? 19.141 0.953 -13.960 1.00 84.88 90 GLU A N 1
ATOM 720 C CA . GLU A 1 90 ? 18.710 2.198 -13.309 1.00 84.88 90 GLU A CA 1
ATOM 721 C C . GLU A 1 90 ? 19.647 2.595 -12.155 1.00 84.88 90 GLU A C 1
ATOM 723 O O . GLU A 1 90 ? 19.706 3.762 -11.777 1.00 84.88 90 GLU A O 1
ATOM 728 N N . HIS A 1 91 ? 20.437 1.650 -11.630 1.00 79.50 91 HIS A N 1
ATOM 729 C CA . HIS A 1 91 ? 21.346 1.870 -10.501 1.00 79.50 91 HIS A CA 1
ATOM 730 C C . HIS A 1 91 ? 22.834 1.826 -10.894 1.00 79.50 91 HIS A C 1
ATOM 732 O O . HIS A 1 91 ? 23.683 2.421 -10.223 1.00 79.50 91 HIS A O 1
ATOM 738 N N . ARG A 1 92 ? 23.204 1.108 -11.960 1.00 77.25 92 ARG A N 1
ATOM 739 C CA . ARG A 1 92 ? 24.585 1.014 -12.465 1.00 77.25 92 ARG A CA 1
ATOM 740 C C . ARG A 1 92 ? 24.601 1.112 -13.989 1.00 77.25 92 ARG A C 1
ATOM 742 O O . ARG A 1 92 ? 23.748 0.549 -14.663 1.00 77.25 92 ARG A O 1
ATOM 749 N N . LYS A 1 93 ? 25.606 1.788 -14.560 1.00 72.31 93 LYS A N 1
ATOM 750 C CA . LYS A 1 93 ? 25.808 1.792 -16.019 1.00 72.31 93 LYS A CA 1
ATOM 751 C C . LYS A 1 93 ? 26.287 0.410 -16.473 1.00 72.31 93 LYS A C 1
ATOM 753 O O . LYS A 1 93 ? 27.470 0.108 -16.360 1.00 72.31 93 LYS A O 1
ATOM 758 N N . GLY A 1 94 ? 25.364 -0.384 -17.008 1.00 70.06 94 GLY A N 1
ATOM 759 C CA . GLY A 1 94 ? 25.623 -1.732 -17.515 1.00 70.06 94 GLY A CA 1
ATOM 760 C C . GLY A 1 94 ? 25.261 -2.804 -16.490 1.00 70.06 94 GLY A C 1
ATOM 761 O O . GLY A 1 94 ? 25.888 -2.908 -15.441 1.00 70.06 94 GLY A O 1
ATOM 762 N N . GLY A 1 95 ? 24.237 -3.589 -16.817 1.00 75.88 95 GLY A N 1
ATOM 763 C CA . GLY A 1 95 ? 23.695 -4.662 -15.989 1.00 75.88 95 GLY A CA 1
ATOM 764 C C . GLY A 1 95 ? 22.456 -5.260 -16.653 1.00 75.88 95 GLY A C 1
ATOM 765 O O . GLY A 1 95 ? 21.707 -4.541 -17.319 1.00 75.88 95 GLY A O 1
ATOM 766 N N . TRP A 1 96 ? 22.270 -6.571 -16.528 1.00 81.19 96 TRP A N 1
ATOM 767 C CA . TRP A 1 96 ? 21.117 -7.297 -17.068 1.00 81.19 96 TRP A CA 1
ATOM 768 C C . TRP A 1 96 ? 20.447 -8.026 -15.908 1.00 81.19 96 TRP A C 1
ATOM 770 O O . TRP A 1 96 ? 20.998 -8.985 -15.374 1.00 81.19 96 TRP A O 1
ATOM 780 N N . GLY A 1 97 ? 19.254 -7.576 -15.520 1.00 89.81 97 GLY A N 1
ATOM 781 C CA . GLY A 1 97 ? 18.498 -8.157 -14.413 1.00 89.81 97 GLY A CA 1
ATOM 782 C C . GLY A 1 97 ? 17.901 -7.102 -13.489 1.00 89.81 97 GLY A C 1
ATOM 783 O O . GLY A 1 97 ? 17.724 -5.944 -13.871 1.00 89.81 97 GLY A O 1
ATOM 784 N N . PHE A 1 98 ? 17.588 -7.531 -12.269 1.00 92.25 98 PHE A N 1
ATOM 785 C CA . PHE A 1 98 ? 16.948 -6.724 -11.238 1.00 92.25 98 PHE A CA 1
ATOM 786 C C . PHE A 1 98 ? 17.727 -6.823 -9.926 1.00 92.25 98 PHE A C 1
ATOM 788 O O . PHE A 1 98 ? 18.187 -7.907 -9.561 1.00 92.25 98 PHE A O 1
ATOM 795 N N . ILE A 1 99 ? 17.828 -5.714 -9.197 1.00 93.12 99 ILE A N 1
ATOM 796 C CA . ILE A 1 99 ? 18.455 -5.651 -7.874 1.00 93.12 99 ILE A CA 1
ATOM 797 C C . ILE A 1 99 ? 17.404 -5.330 -6.803 1.00 93.12 99 ILE A C 1
ATOM 799 O O . ILE A 1 99 ? 16.530 -4.497 -7.051 1.00 93.12 99 ILE A O 1
ATOM 803 N N . PRO A 1 100 ? 17.442 -5.986 -5.629 1.00 94.50 100 PRO A N 1
ATOM 804 C CA . PRO A 1 100 ? 16.554 -5.640 -4.527 1.00 94.50 100 PRO A CA 1
ATOM 805 C C . PRO A 1 100 ? 17.006 -4.317 -3.897 1.00 94.50 100 PRO A C 1
ATOM 807 O O . PRO A 1 100 ? 18.197 -4.138 -3.643 1.00 94.50 100 PRO A O 1
ATOM 810 N N . ILE A 1 101 ? 16.064 -3.414 -3.626 1.00 94.38 101 ILE A N 1
ATOM 811 C CA . ILE A 1 101 ? 16.350 -2.102 -3.014 1.00 94.38 101 ILE A CA 1
ATOM 812 C C . ILE A 1 101 ? 15.680 -1.896 -1.660 1.00 94.38 101 ILE A C 1
ATOM 814 O O . ILE A 1 101 ? 16.168 -1.105 -0.860 1.00 94.38 101 ILE A O 1
ATOM 818 N N . ALA A 1 102 ? 14.596 -2.619 -1.390 1.00 95.56 102 ALA A N 1
ATOM 819 C CA . ALA A 1 102 ? 13.889 -2.564 -0.120 1.00 95.56 102 ALA A CA 1
ATOM 820 C C . ALA A 1 102 ? 13.226 -3.911 0.176 1.00 95.56 102 ALA A C 1
ATOM 822 O O . ALA A 1 102 ? 12.818 -4.637 -0.738 1.00 95.56 102 ALA A O 1
ATOM 823 N N . GLU A 1 103 ? 13.115 -4.238 1.459 1.00 96.31 103 GLU A N 1
ATOM 824 C CA . GLU A 1 103 ? 12.401 -5.412 1.947 1.00 96.31 103 GLU A CA 1
ATOM 825 C C . GLU A 1 103 ? 11.557 -5.032 3.166 1.00 96.31 103 GLU A C 1
ATOM 827 O O . GLU A 1 103 ? 12.077 -4.507 4.147 1.00 96.31 103 GLU A O 1
ATOM 832 N N . TYR A 1 104 ? 10.265 -5.346 3.103 1.00 96.12 104 TYR A N 1
ATOM 833 C CA . TYR A 1 104 ? 9.272 -5.086 4.142 1.00 96.12 104 TYR A CA 1
ATOM 834 C C . TYR A 1 104 ? 8.760 -6.410 4.704 1.00 96.12 104 TYR A C 1
ATOM 836 O O . TYR A 1 104 ? 8.544 -7.357 3.945 1.00 96.12 104 TYR A O 1
ATOM 844 N N . GLY A 1 105 ? 8.560 -6.497 6.021 1.00 94.62 105 GLY A N 1
ATOM 845 C CA . GLY A 1 105 ? 8.047 -7.715 6.658 1.00 94.62 105 GLY A CA 1
ATOM 846 C C . GLY A 1 105 ? 9.027 -8.895 6.621 1.00 94.62 105 GLY A C 1
ATOM 847 O O . GLY A 1 105 ? 8.617 -10.051 6.488 1.00 94.62 105 GLY A O 1
ATOM 848 N N . SER A 1 106 ? 10.335 -8.627 6.685 1.00 93.38 106 SER A N 1
ATOM 849 C CA . SER A 1 106 ? 11.386 -9.659 6.639 1.00 93.38 106 SER A CA 1
ATOM 850 C C . SER A 1 106 ? 11.243 -10.724 7.740 1.00 93.38 106 SER A C 1
ATOM 852 O O . SER A 1 106 ? 11.634 -11.881 7.558 1.00 93.38 106 SER A O 1
ATOM 854 N N . GLU A 1 107 ? 10.616 -10.376 8.865 1.00 91.50 107 GLU A N 1
ATOM 855 C CA . GLU A 1 107 ? 10.272 -11.273 9.964 1.00 91.50 107 GLU A CA 1
ATOM 856 C C . GLU A 1 107 ? 9.355 -12.425 9.526 1.00 91.50 107 GLU A C 1
ATOM 858 O O . GLU A 1 107 ? 9.497 -13.546 10.025 1.00 91.50 107 GLU A O 1
ATOM 863 N N . PHE A 1 108 ? 8.503 -12.203 8.520 1.00 90.75 108 PHE A N 1
ATOM 864 C CA . PHE A 1 108 ? 7.585 -13.207 7.981 1.00 90.75 108 PHE A CA 1
ATOM 865 C C . PHE A 1 108 ? 8.274 -14.234 7.070 1.00 90.75 108 PHE A C 1
ATOM 867 O O . PHE A 1 108 ? 7.666 -15.233 6.686 1.00 90.75 108 PHE A O 1
ATOM 874 N N . ARG A 1 109 ? 9.568 -14.064 6.750 1.00 83.31 109 ARG A N 1
ATOM 875 C CA . ARG A 1 109 ? 10.336 -15.097 6.026 1.00 83.31 109 ARG A CA 1
ATOM 876 C C . ARG A 1 109 ? 10.542 -16.369 6.839 1.00 83.31 109 ARG A C 1
ATOM 878 O O . ARG A 1 109 ? 10.748 -17.428 6.242 1.00 83.31 109 ARG A O 1
ATOM 885 N N . LYS A 1 110 ? 10.525 -16.297 8.177 1.00 64.81 110 LYS A N 1
ATOM 886 C CA . LYS A 1 110 ? 10.757 -17.451 9.063 1.00 64.81 110 LYS A CA 1
ATOM 887 C C . LYS A 1 110 ? 9.544 -18.391 9.053 1.00 64.81 110 LYS A C 1
ATOM 889 O O . LYS A 1 110 ? 8.771 -18.458 9.995 1.00 64.81 110 LYS A O 1
ATOM 894 N N . GLY A 1 111 ? 9.412 -19.128 7.957 1.00 53.91 111 GLY A N 1
ATOM 895 C CA . GLY A 1 111 ? 8.348 -20.096 7.688 1.00 53.91 111 GLY A CA 1
ATOM 896 C C . GLY A 1 111 ? 8.516 -20.774 6.326 1.00 53.91 111 GLY A C 1
ATOM 897 O O . GLY A 1 111 ? 8.179 -21.945 6.177 1.00 53.91 111 GLY A O 1
ATOM 898 N N . PHE A 1 112 ? 9.146 -20.098 5.360 1.00 47.47 112 PHE A N 1
ATOM 899 C CA . PHE A 1 112 ? 9.647 -20.728 4.139 1.00 47.47 112 PHE A CA 1
ATOM 900 C C . PHE A 1 112 ? 11.057 -21.266 4.410 1.00 47.47 112 PHE A C 1
ATOM 902 O O . PHE A 1 112 ? 11.942 -20.527 4.834 1.00 47.47 112 PHE A O 1
ATOM 909 N N . GLY A 1 113 ? 11.239 -22.581 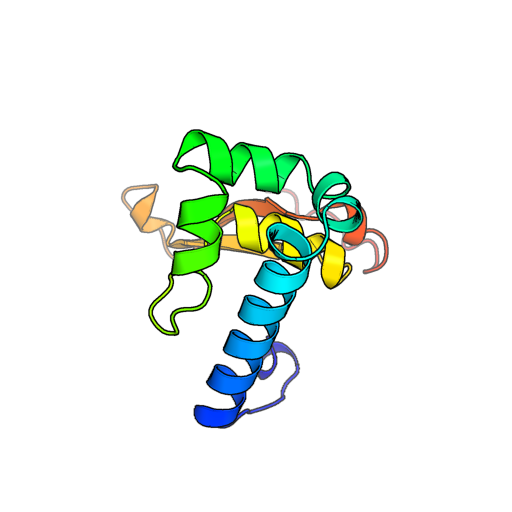4.259 1.00 45.12 113 GLY A N 1
ATOM 910 C CA . GLY A 1 113 ? 12.408 -23.331 4.724 1.00 45.12 113 GLY A CA 1
ATOM 911 C C . GLY A 1 113 ? 13.767 -22.702 4.400 1.00 45.12 113 GLY A C 1
ATOM 912 O O . GLY A 1 113 ? 13.938 -22.022 3.393 1.00 45.12 113 GLY A O 1
ATOM 913 N N . LYS A 1 114 ? 14.750 -22.979 5.267 1.00 42.44 114 LYS A N 1
ATOM 914 C CA . LYS A 1 114 ? 16.169 -22.616 5.124 1.00 42.44 114 LYS A CA 1
ATOM 915 C C . LYS A 1 114 ? 16.729 -22.999 3.739 1.00 42.44 114 LYS A C 1
ATOM 917 O O . LYS A 1 114 ? 17.362 -24.041 3.584 1.00 42.44 114 LYS A O 1
ATOM 922 N N . GLY A 1 115 ? 16.555 -22.139 2.741 1.00 44.16 115 GLY A N 1
ATOM 923 C CA . GLY A 1 115 ? 17.353 -22.136 1.524 1.00 44.16 115 GLY A CA 1
ATOM 924 C C . GLY A 1 115 ? 18.710 -21.537 1.866 1.00 44.16 115 GLY A C 1
ATOM 925 O O . GLY A 1 115 ? 18.788 -20.390 2.297 1.00 44.16 115 GLY A O 1
ATOM 926 N N . LYS A 1 116 ? 19.775 -22.336 1.761 1.00 42.78 116 LYS A N 1
ATOM 927 C CA . LYS A 1 116 ? 21.149 -21.903 2.053 1.00 42.78 116 LYS A CA 1
ATOM 928 C C . LYS A 1 116 ? 21.474 -20.603 1.294 1.00 42.78 116 LYS A C 1
ATOM 930 O O . LYS A 1 116 ? 21.120 -20.510 0.118 1.00 42.78 116 LYS A O 1
ATOM 935 N N . PRO A 1 117 ? 22.190 -19.641 1.906 1.00 43.72 117 PRO A N 1
ATOM 936 C CA . PRO A 1 117 ? 22.649 -18.463 1.184 1.00 43.72 117 PRO A CA 1
ATOM 937 C C . PRO A 1 117 ? 23.567 -18.907 0.039 1.00 43.72 117 PRO A C 1
ATOM 939 O O . PRO A 1 117 ? 24.563 -19.602 0.270 1.00 43.72 117 PRO A O 1
ATOM 942 N N . LYS A 1 118 ? 23.237 -18.526 -1.200 1.00 49.06 118 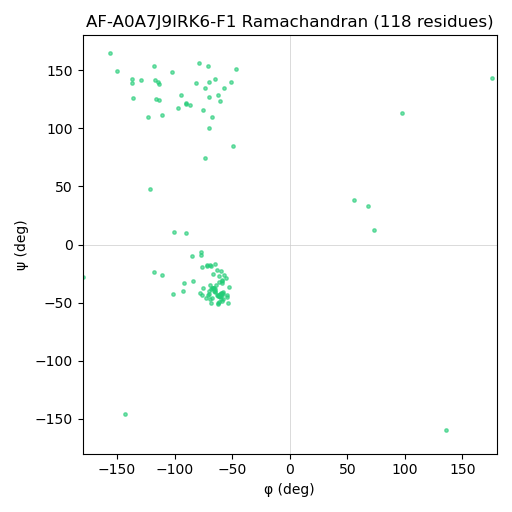LYS A N 1
ATOM 943 C CA . LYS A 1 118 ? 24.211 -18.559 -2.293 1.00 49.06 118 LYS A CA 1
ATOM 944 C C . LYS A 1 118 ? 25.259 -17.499 -1.972 1.00 49.06 118 LYS A C 1
ATOM 946 O O . LYS A 1 118 ? 24.959 -16.311 -1.986 1.00 49.06 118 LYS A O 1
ATOM 951 N N . LYS A 1 119 ? 26.462 -17.959 -1.631 1.00 38.38 119 LYS A N 1
ATOM 952 C CA . LYS A 1 119 ? 27.656 -17.117 -1.602 1.00 38.38 119 LYS A CA 1
ATOM 953 C C . LYS A 1 119 ? 27.901 -16.617 -3.027 1.00 38.38 119 LYS A C 1
ATOM 955 O O . LYS A 1 119 ? 27.892 -17.434 -3.949 1.00 38.38 119 LYS A O 1
ATOM 960 N N . VAL A 1 120 ? 28.058 -15.305 -3.171 1.00 39.91 120 VAL A N 1
ATOM 961 C CA . VAL A 1 120 ? 28.738 -14.682 -4.313 1.00 39.91 120 VAL A CA 1
ATOM 962 C C . VAL A 1 120 ? 30.220 -14.648 -3.977 1.00 39.91 120 VAL A C 1
ATOM 964 O O . VAL A 1 120 ? 30.521 -14.347 -2.797 1.00 39.91 120 VAL A O 1
#

Secondary structure (DSSP, 8-state):
--GGGTPPPPHHHHHHHHHHHHHHHHIIIII-HHHHGGGHHHHHHHHHHS-HHHHHHHTTSTTPPP-HHHHHHHHHHTT--EEEEEEHHHHSSS--SEEEEEEE-GGGGTTS--------

Organism: NCBI:txid34283

InterPro domains:
  IPR003323 OTU domain [PF02338] (19-91)
  IPR038765 Papain-like cysteine peptidase superfamily [SSF54001] (36-89)

pLDDT: mean 88.35, std 14.97, range [38.38, 98.06]

Mean predicted aligned error: 6.91 Å

Solvent-accessible surface area (backbone atoms only — not comparable to full-atom values): 7274 Å² total; per-residue (Å²): 116,51,60,87,71,75,38,86,73,55,77,63,57,52,48,52,52,52,50,50,55,44,50,51,48,45,44,37,63,63,74,32,76,72,57,29,64,78,38,52,70,28,53,50,56,42,54,76,79,40,57,66,72,58,50,56,61,45,58,74,40,91,87,51,81,82,55,69,38,51,44,51,48,47,13,59,76,68,58,35,57,44,74,43,68,46,55,31,50,84,80,36,94,76,59,89,59,70,40,79,79,49,73,29,41,66,77,46,47,81,78,63,74,92,70,76,82,81,82,129

Foldseek 3Di:
DCVVVVHDDDPVRVLVVVLVLLVVLLCQCPVDPVSNVVQVVLCVVDVVPDDSVVVSVQSNDSPDDDDDSSQQVVCVVVLHKDWDWDAVCVVDPDDGDIDTDDIHNVVSCVPPDDDDDDDD